Protein AF-A0A7S2B5G4-F1 (afdb_monomer)

Sequence (123 aa):
FPFISLLTSHFSPSFDMGNLLARLARRRNHRTISRSAYARIGLLGNPSDGYNGKTLSILIKNYHATVTLKPLRSPTITFHPHVSHDRLQYDSLADAATKCDAEGYYGGVRLLKAATHAFFDFW

Secondary structure (DSSP, 8-state):
------------S---HHHHHHHHHHT-----EEEEEEEEEEEE-TTGGGGT---EEEEEEEEEEEEEE---SSS-------TTTS----SSHHHHHHHHHHH-S--THHHHHHHHHHHHHT-

InterPro domains:
  IPR020568 Ribosomal protein uS5 domain 2-type superfamily [SSF54211] (32-99)
  IPR053034 Glucuronokinase-like [PTHR38710] (27-122)

Foldseek 3Di:
DDDDDDDDDDDDPDPPVVVVVVVVVVVPPQDKDKDKDFDKDWPDCPPVVVVVTDTDIDGDPVHIDMDIDGDDPDPDDDDDFDVLFRPPDAPDPVRVVVNCVVRNPDGCVVVVVVVVVVVVVVD

Radius of gyration: 23.76 Å; Cα contacts (8 Å, |Δi|>4): 89; chains: 1; bounding box: 47×43×67 Å

Mean predicted aligned error: 12.36 Å

Structure (mmCIF, N/CA/C/O backbone):
data_AF-A0A7S2B5G4-F1
#
_entry.id   AF-A0A7S2B5G4-F1
#
loop_
_atom_site.group_PDB
_atom_site.id
_atom_site.type_symbol
_atom_site.label_atom_id
_atom_site.label_alt_id
_atom_site.label_comp_id
_atom_site.label_asym_id
_atom_site.label_entity_id
_atom_site.label_seq_id
_atom_site.pdbx_PDB_ins_code
_atom_site.Cartn_x
_atom_site.Cartn_y
_atom_site.Cartn_z
_atom_site.occupancy
_atom_site.B_iso_or_equiv
_atom_site.auth_seq_id
_atom_site.auth_comp_id
_atom_site.auth_asym_id
_atom_site.auth_atom_id
_atom_site.pdbx_PDB_model_num
ATOM 1 N N . PHE A 1 1 ? -22.061 22.249 27.973 1.00 32.16 1 PHE A N 1
ATOM 2 C CA . PHE A 1 1 ? -23.440 22.488 28.444 1.00 32.16 1 PHE A CA 1
ATOM 3 C C . PHE A 1 1 ? -24.392 22.208 27.293 1.00 32.16 1 PHE A C 1
ATOM 5 O O . PHE A 1 1 ? -24.056 22.624 26.193 1.00 32.16 1 PHE A O 1
ATOM 12 N N . PRO A 1 2 ? -25.563 21.603 27.533 1.00 60.50 2 PRO A N 1
ATOM 13 C CA . PRO A 1 2 ? -25.793 20.253 28.075 1.00 60.50 2 PRO A CA 1
ATOM 14 C C . PRO A 1 2 ? -26.501 19.377 26.989 1.00 60.50 2 PRO A C 1
ATOM 16 O O . PRO A 1 2 ? -26.628 19.837 25.865 1.00 60.50 2 PRO A O 1
ATOM 19 N N . PHE A 1 3 ? -26.946 18.124 27.147 1.00 32.41 3 PHE A N 1
ATOM 20 C CA . PHE A 1 3 ? -27.359 17.299 28.295 1.00 32.41 3 PHE A CA 1
ATOM 21 C C . PHE A 1 3 ? -27.296 15.805 27.878 1.00 32.41 3 PHE A C 1
ATOM 23 O O . PHE A 1 3 ? -27.528 15.515 26.711 1.00 32.41 3 PHE A O 1
ATOM 30 N N . ILE A 1 4 ? -27.063 14.870 28.810 1.00 31.50 4 ILE A N 1
ATOM 31 C CA . ILE A 1 4 ? -27.766 13.566 28.929 1.00 31.50 4 ILE A CA 1
ATOM 32 C C . ILE A 1 4 ? -27.411 12.946 30.293 1.00 31.50 4 ILE A C 1
ATOM 34 O O . ILE A 1 4 ? -26.302 13.115 30.798 1.00 31.50 4 ILE A O 1
ATOM 38 N N . SER A 1 5 ? -28.405 12.305 30.909 1.00 27.45 5 SER A N 1
ATOM 39 C CA . SER A 1 5 ? -28.458 11.844 32.305 1.00 27.45 5 SER A CA 1
ATOM 40 C C . SER A 1 5 ? -29.569 10.777 32.391 1.00 27.45 5 SER A C 1
ATOM 42 O O . SER A 1 5 ? -30.500 10.855 31.593 1.00 27.45 5 SER A O 1
ATOM 44 N N . LEU A 1 6 ? -29.592 9.774 33.273 1.00 30.80 6 LEU A N 1
ATOM 45 C CA . LEU A 1 6 ? -28.729 9.366 34.398 1.00 30.80 6 LEU A CA 1
ATOM 46 C C . LEU A 1 6 ? -28.965 7.849 34.619 1.00 30.80 6 LEU A C 1
ATOM 48 O O . LEU A 1 6 ? -30.029 7.374 34.233 1.00 30.80 6 LEU A O 1
ATOM 52 N N . LEU A 1 7 ? -28.078 7.113 35.310 1.00 27.45 7 LEU A N 1
ATOM 53 C CA . LEU A 1 7 ? -28.496 6.159 36.362 1.00 27.45 7 LEU A CA 1
ATOM 54 C C . LEU A 1 7 ? -27.324 5.702 37.253 1.00 27.45 7 LEU A C 1
ATOM 56 O O . LEU A 1 7 ? -26.172 5.656 36.827 1.00 27.45 7 LEU A O 1
ATOM 60 N N . THR A 1 8 ? -27.633 5.436 38.522 1.00 31.81 8 THR A N 1
ATOM 61 C CA . THR A 1 8 ? -26.681 5.205 39.623 1.00 31.81 8 THR A CA 1
ATOM 62 C C . THR A 1 8 ? -26.409 3.704 39.834 1.00 31.81 8 THR A C 1
ATOM 64 O O . THR A 1 8 ? -27.165 2.848 39.384 1.00 31.81 8 THR A O 1
ATOM 67 N N . SER A 1 9 ? -25.307 3.311 40.481 1.00 31.67 9 SER A N 1
ATOM 68 C CA . SER A 1 9 ? -25.321 3.016 41.926 1.00 31.67 9 SER A CA 1
ATOM 69 C C . SER A 1 9 ? -23.913 2.729 42.489 1.00 31.67 9 SER A C 1
ATOM 71 O O . SER A 1 9 ? -22.989 2.395 41.755 1.00 31.67 9 SER A O 1
ATOM 73 N N . HIS A 1 10 ? -23.789 2.850 43.818 1.00 32.12 10 HIS A N 1
ATOM 74 C CA . HIS A 1 10 ? -22.596 2.655 44.660 1.00 32.12 10 HIS A CA 1
ATOM 75 C C . HIS A 1 10 ? -21.402 3.611 44.471 1.00 32.12 10 HIS A C 1
ATOM 77 O O . HIS A 1 10 ? -20.476 3.400 43.692 1.00 32.12 10 HIS A O 1
ATOM 83 N N . PHE A 1 11 ? -21.388 4.630 45.333 1.00 35.19 11 PHE A N 1
ATOM 84 C CA . PHE A 1 11 ? -20.257 5.515 45.591 1.00 35.19 11 PHE A CA 1
ATOM 85 C C . PHE A 1 11 ? -19.373 4.916 46.701 1.00 35.19 11 PHE A C 1
ATOM 87 O O . PHE A 1 11 ? -19.870 4.632 47.790 1.00 35.19 11 PHE A O 1
ATOM 94 N N . SER A 1 12 ? -18.075 4.735 46.439 1.00 35.06 12 SER A N 1
ATOM 95 C CA . SER A 1 12 ? -17.066 4.381 47.451 1.00 35.06 12 SER A CA 1
ATOM 96 C C . SER A 1 12 ? -16.112 5.571 47.641 1.00 35.06 12 SER A C 1
ATOM 98 O O . SER A 1 12 ? -15.662 6.134 46.636 1.00 35.06 12 SER A O 1
ATOM 100 N N . PRO A 1 13 ? -15.819 6.012 48.880 1.00 39.28 13 PRO A N 1
ATOM 101 C CA . PRO A 1 13 ? -15.190 7.307 49.131 1.00 39.28 13 PRO A CA 1
ATOM 102 C C . PRO A 1 13 ? -13.664 7.266 48.960 1.00 39.28 13 PRO A C 1
ATOM 104 O O . PRO A 1 13 ? -12.909 7.196 49.924 1.00 39.28 13 P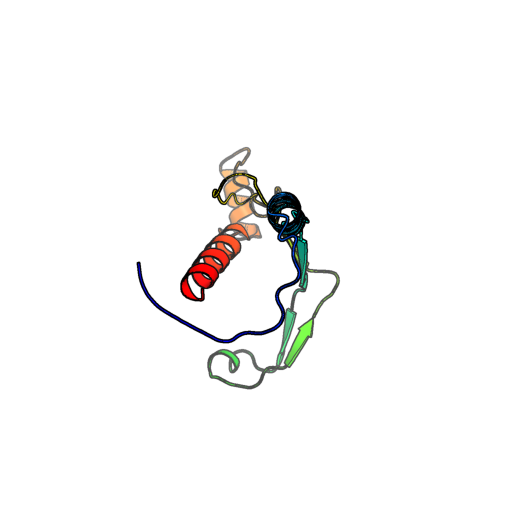RO A O 1
ATOM 107 N N . SER A 1 14 ? -13.201 7.314 47.712 1.00 47.69 14 SER A N 1
ATOM 108 C CA . SER A 1 14 ? -11.878 7.833 47.311 1.00 47.69 14 SER A CA 1
ATOM 109 C C . SER A 1 14 ? -11.749 7.765 45.788 1.00 47.69 14 SER A C 1
ATOM 111 O O . SER A 1 14 ? -11.078 6.901 45.224 1.00 47.69 14 SER A O 1
ATOM 113 N N . PHE A 1 15 ? -12.416 8.689 45.091 1.00 45.28 15 PHE A N 1
ATOM 114 C CA . PHE A 1 15 ? -12.254 8.830 43.645 1.00 45.28 15 PHE A CA 1
ATOM 115 C C . PHE A 1 15 ? -10.917 9.514 43.330 1.00 45.28 15 PHE A C 1
ATOM 117 O O . PHE A 1 15 ? -10.844 10.710 43.049 1.00 45.28 15 PHE A O 1
ATOM 124 N N . ASP A 1 16 ? -9.842 8.735 43.427 1.00 53.53 16 ASP A N 1
ATOM 125 C CA . ASP A 1 16 ? -8.487 9.144 43.081 1.00 53.53 16 ASP A CA 1
ATOM 126 C C . ASP A 1 16 ? -8.400 9.446 41.574 1.00 53.53 16 ASP A C 1
ATOM 128 O O . ASP A 1 16 ? -8.170 8.568 40.733 1.00 53.53 16 ASP A O 1
ATOM 132 N N . MET A 1 17 ? -8.583 10.724 41.232 1.00 48.91 17 MET A N 1
ATOM 133 C CA . MET A 1 17 ? -8.402 11.239 39.875 1.00 48.91 17 MET A CA 1
ATOM 134 C C . MET A 1 17 ? -6.974 11.041 39.354 1.00 48.91 17 MET A C 1
ATOM 136 O O . MET A 1 17 ? -6.794 10.919 38.142 1.00 48.91 17 MET A O 1
ATOM 140 N N . GLY A 1 18 ? -5.977 10.938 40.238 1.00 56.59 18 GLY A N 1
ATOM 141 C CA . GLY A 1 18 ? -4.616 10.545 39.890 1.00 56.59 18 GLY A CA 1
ATOM 142 C C . GLY A 1 18 ? -4.583 9.123 39.338 1.00 56.59 18 GLY A C 1
ATOM 143 O O . GLY A 1 18 ? -4.092 8.912 38.228 1.00 56.59 18 GLY A O 1
ATOM 144 N N . ASN A 1 19 ? -5.193 8.150 40.023 1.00 55.06 19 ASN A N 1
ATOM 145 C CA . ASN A 1 19 ? -5.344 6.798 39.478 1.00 55.06 19 ASN A CA 1
ATOM 146 C C . ASN A 1 19 ? -6.269 6.730 38.262 1.00 55.06 19 ASN A C 1
ATOM 148 O O . ASN A 1 19 ? -5.994 5.916 37.382 1.00 55.06 19 ASN A O 1
ATOM 152 N N . LEU A 1 20 ? -7.325 7.544 38.154 1.00 53.19 20 LEU A N 1
ATOM 153 C CA . LEU A 1 20 ? -8.172 7.539 36.956 1.00 53.19 20 LEU A CA 1
ATOM 154 C C . LEU A 1 20 ? -7.404 8.056 35.733 1.00 53.19 20 LEU A C 1
ATOM 156 O O . LEU A 1 20 ? -7.355 7.362 34.718 1.00 53.19 20 LEU A O 1
ATOM 160 N N . LEU A 1 21 ? -6.737 9.210 35.831 1.00 57.00 21 LEU A N 1
ATOM 161 C CA . LEU A 1 21 ? -5.895 9.740 34.754 1.00 57.00 21 LEU A CA 1
ATOM 162 C C . LEU A 1 21 ? -4.721 8.808 34.464 1.00 57.00 21 LEU A C 1
ATOM 164 O O . LEU A 1 21 ? -4.450 8.523 33.302 1.00 57.00 21 LEU A O 1
ATOM 168 N N . ALA A 1 22 ? -4.089 8.229 35.486 1.00 55.66 22 ALA A N 1
ATOM 169 C CA . ALA A 1 22 ? -3.047 7.231 35.290 1.00 55.66 22 ALA A CA 1
ATOM 170 C C . ALA A 1 22 ? -3.587 5.921 34.687 1.00 55.66 22 ALA A C 1
ATOM 172 O O . ALA A 1 22 ? -2.830 5.237 34.007 1.00 55.66 22 ALA A O 1
ATOM 173 N N . ARG A 1 23 ? -4.856 5.538 34.894 1.00 50.94 23 ARG A N 1
ATOM 174 C CA . ARG A 1 23 ? -5.506 4.374 34.250 1.00 50.94 23 ARG A CA 1
ATOM 175 C C . ARG A 1 23 ? -5.941 4.676 32.817 1.00 50.94 23 ARG A C 1
ATOM 177 O O . ARG A 1 23 ? -5.839 3.791 31.974 1.00 50.94 23 ARG A O 1
ATOM 184 N N . LEU A 1 24 ? -6.372 5.902 32.522 1.00 53.56 24 LEU A N 1
ATOM 185 C CA . LEU A 1 24 ? -6.682 6.369 31.167 1.00 53.56 24 LEU A CA 1
ATOM 186 C C . LEU A 1 24 ? -5.399 6.529 30.334 1.00 53.56 24 LEU A C 1
ATOM 188 O O . LEU A 1 24 ? -5.334 6.030 29.212 1.00 53.56 24 LEU A O 1
ATOM 192 N N . ALA A 1 25 ? -4.334 7.084 30.919 1.00 56.50 25 ALA A N 1
ATOM 193 C CA . ALA A 1 25 ? -2.996 7.113 30.332 1.00 56.50 25 ALA A CA 1
ATOM 194 C C . ALA A 1 25 ? -2.439 5.692 30.124 1.00 56.50 25 ALA A C 1
ATOM 196 O O . ALA A 1 25 ? -2.012 5.363 29.018 1.00 56.50 25 ALA A O 1
ATOM 197 N N . ARG A 1 26 ? -2.543 4.802 31.129 1.00 51.75 26 ARG A N 1
ATOM 198 C CA . ARG A 1 26 ? -2.178 3.373 31.001 1.00 51.75 26 ARG A CA 1
ATOM 199 C C . ARG A 1 26 ? -3.075 2.588 30.026 1.00 51.75 26 ARG A C 1
ATOM 201 O O . ARG A 1 26 ? -2.676 1.511 29.595 1.00 51.75 26 ARG A O 1
ATOM 208 N N . ARG A 1 27 ? -4.248 3.107 29.627 1.00 47.31 27 ARG A N 1
ATOM 209 C CA . ARG A 1 27 ? -5.104 2.513 28.578 1.00 47.31 27 ARG A CA 1
ATOM 210 C C . ARG A 1 27 ? -4.719 2.909 27.152 1.00 47.31 27 ARG A C 1
ATOM 212 O O . ARG A 1 27 ? -5.190 2.249 26.225 1.00 47.31 27 ARG A O 1
ATOM 219 N N . ARG A 1 28 ? -3.815 3.876 26.937 1.00 52.84 28 ARG A N 1
ATOM 220 C CA . ARG A 1 28 ? -3.152 4.038 25.631 1.00 52.84 28 ARG A CA 1
ATOM 221 C C . ARG A 1 28 ? -2.118 2.925 25.452 1.00 52.84 28 ARG A C 1
ATOM 223 O O . ARG A 1 28 ? -0.918 3.134 25.611 1.00 52.84 28 ARG A O 1
ATOM 230 N N . ASN A 1 29 ? -2.592 1.737 25.074 1.00 51.53 29 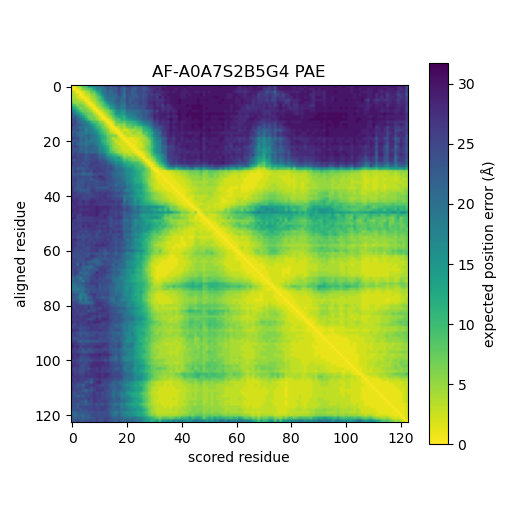ASN A N 1
ATOM 231 C CA . ASN A 1 29 ? -1.749 0.702 24.482 1.00 51.53 29 ASN A CA 1
ATOM 232 C C . ASN A 1 29 ? -1.181 1.246 23.159 1.00 51.53 29 ASN A C 1
ATOM 234 O O . ASN A 1 29 ? -1.728 0.994 22.090 1.00 51.53 29 ASN A O 1
ATOM 238 N N . HIS A 1 30 ? -0.062 1.973 23.235 1.00 60.19 30 HIS A N 1
ATOM 239 C CA . HIS A 1 30 ? 0.762 2.409 22.101 1.00 60.19 30 HIS A CA 1
ATOM 240 C C . HIS A 1 30 ? 1.487 1.213 21.448 1.00 60.19 30 HIS A C 1
ATOM 242 O O . HIS A 1 30 ? 2.679 1.255 21.154 1.00 60.19 30 HIS A O 1
ATOM 248 N N . ARG A 1 31 ? 0.775 0.100 21.260 1.00 80.19 31 ARG A N 1
ATOM 249 C CA . ARG A 1 31 ? 1.313 -1.109 20.654 1.00 80.19 31 ARG A CA 1
ATOM 250 C C . ARG A 1 31 ? 1.302 -0.930 19.148 1.00 80.19 31 ARG A C 1
ATOM 252 O O . ARG A 1 31 ? 0.260 -0.666 18.557 1.00 80.19 31 ARG A O 1
ATOM 259 N N . THR A 1 32 ? 2.467 -1.106 18.544 1.00 91.12 32 THR A N 1
ATOM 260 C CA . THR A 1 32 ? 2.588 -1.341 17.1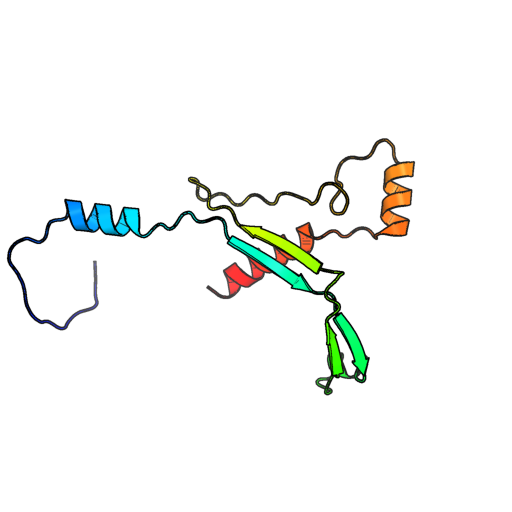09 1.00 91.12 32 THR A CA 1
ATOM 261 C C . THR A 1 32 ? 1.728 -2.547 16.731 1.00 91.12 32 THR A C 1
ATOM 263 O O . THR A 1 32 ? 1.889 -3.619 17.315 1.00 91.12 32 THR A O 1
ATOM 266 N N . ILE A 1 33 ? 0.820 -2.385 15.770 1.00 93.81 33 ILE A N 1
ATOM 267 C CA . ILE A 1 33 ? -0.026 -3.469 15.256 1.00 93.81 33 ILE A CA 1
ATOM 268 C C . ILE A 1 33 ? 0.462 -3.810 13.854 1.00 93.81 33 ILE A C 1
ATOM 270 O O . ILE A 1 33 ? 0.521 -2.933 12.998 1.00 93.81 33 ILE A O 1
ATOM 274 N N . SER A 1 34 ? 0.782 -5.079 13.611 1.00 95.38 34 SER A N 1
ATOM 275 C CA . SER A 1 34 ? 1.095 -5.587 12.274 1.00 95.38 34 SER A CA 1
ATOM 276 C C . SER A 1 34 ? 0.041 -6.601 11.838 1.00 95.38 34 SER A C 1
ATOM 278 O O . SER A 1 34 ? -0.391 -7.435 12.641 1.00 95.38 34 SER A O 1
ATOM 280 N N . ARG A 1 35 ? -0.410 -6.503 10.585 1.00 95.38 35 ARG A N 1
ATOM 281 C CA . ARG A 1 35 ? -1.380 -7.414 9.963 1.00 95.38 35 ARG A CA 1
ATOM 282 C C . ARG A 1 35 ? -1.000 -7.680 8.512 1.00 95.38 35 ARG A C 1
ATOM 284 O O . ARG A 1 35 ? -0.532 -6.782 7.816 1.00 95.38 35 ARG A O 1
ATOM 291 N N . SER A 1 36 ? -1.260 -8.905 8.068 1.00 94.75 36 SER A N 1
ATOM 292 C CA . SER A 1 36 ? -0.935 -9.381 6.723 1.00 94.75 36 SER A CA 1
ATOM 293 C C . SER A 1 36 ? -2.201 -9.771 5.966 1.00 94.75 36 SER A C 1
ATOM 295 O O . SER A 1 36 ? -3.080 -10.430 6.523 1.00 94.75 36 SER A O 1
ATOM 297 N N . ALA A 1 37 ? -2.277 -9.389 4.693 1.00 93.88 37 ALA A N 1
ATOM 298 C CA . ALA A 1 37 ? -3.310 -9.801 3.754 1.00 93.88 37 ALA A CA 1
ATOM 299 C C . ALA A 1 37 ? -2.681 -10.702 2.682 1.00 93.88 37 ALA A C 1
ATOM 301 O O . ALA A 1 37 ? -1.784 -10.277 1.954 1.00 93.88 37 ALA A O 1
ATOM 302 N N . TYR A 1 38 ? -3.135 -11.953 2.611 1.00 95.69 38 TYR A N 1
ATOM 303 C CA . TYR A 1 38 ? -2.636 -12.951 1.663 1.00 95.69 38 TYR A CA 1
ATOM 304 C C . TYR A 1 38 ? -3.217 -12.753 0.261 1.00 95.69 38 TYR A C 1
ATOM 306 O O . TYR A 1 38 ? -4.381 -12.366 0.112 1.00 95.69 38 TYR A O 1
ATOM 314 N N . ALA A 1 39 ? -2.413 -13.063 -0.755 1.00 94.31 39 ALA A N 1
ATOM 315 C CA . ALA A 1 39 ? -2.828 -13.068 -2.149 1.00 94.31 39 ALA A CA 1
ATOM 316 C C . ALA A 1 39 ? -3.952 -14.088 -2.389 1.00 94.31 39 ALA A C 1
ATOM 318 O O . ALA A 1 39 ? -4.079 -15.089 -1.677 1.00 94.31 39 ALA A O 1
ATOM 319 N N . ARG A 1 40 ? -4.769 -13.830 -3.412 1.00 92.06 40 ARG A N 1
ATOM 320 C CA 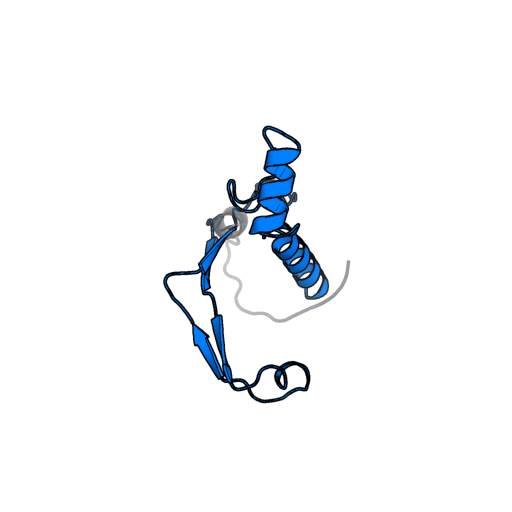. ARG A 1 40 ? -5.921 -14.654 -3.791 1.00 92.06 40 ARG A CA 1
ATOM 321 C C . ARG A 1 40 ? -5.822 -15.047 -5.256 1.00 92.06 40 ARG A C 1
ATOM 323 O O . ARG A 1 40 ? -5.512 -14.202 -6.088 1.00 92.06 40 ARG A O 1
ATOM 330 N N . ILE A 1 41 ? -6.157 -16.296 -5.555 1.00 91.88 41 ILE A N 1
ATOM 331 C CA . ILE A 1 41 ? -6.460 -16.764 -6.910 1.00 91.88 41 ILE A CA 1
ATOM 332 C C . ILE A 1 41 ? -7.974 -16.939 -6.990 1.00 91.88 41 ILE A C 1
ATOM 334 O O . ILE A 1 41 ? -8.546 -17.635 -6.148 1.00 91.88 41 ILE A O 1
ATOM 338 N N . GLY A 1 42 ? -8.616 -16.324 -7.983 1.00 91.12 42 GLY A N 1
ATOM 339 C CA . GLY A 1 42 ? -9.993 -16.657 -8.349 1.00 91.12 42 GLY A CA 1
ATOM 340 C C . GLY A 1 42 ? -9.999 -17.966 -9.131 1.00 91.12 42 GLY A C 1
ATOM 341 O O . GLY A 1 42 ? -9.412 -18.028 -10.205 1.00 91.12 42 GLY A O 1
ATOM 342 N N . LEU A 1 43 ? -10.619 -19.009 -8.579 1.00 91.62 43 LEU A N 1
ATOM 343 C CA . LEU A 1 43 ? -10.733 -20.317 -9.226 1.00 91.62 43 LEU A CA 1
ATOM 344 C C . LEU A 1 43 ? -11.949 -20.362 -10.159 1.00 91.62 43 LEU A C 1
ATOM 346 O O . LEU A 1 43 ? -11.843 -20.857 -11.274 1.00 91.62 43 LEU A O 1
ATOM 350 N N . LEU A 1 44 ? -13.092 -19.833 -9.707 1.00 92.38 44 LEU A N 1
ATOM 351 C CA . LEU A 1 44 ? -14.330 -19.715 -10.486 1.00 92.38 44 LEU A CA 1
ATOM 352 C C . LEU A 1 44 ? -15.110 -18.455 -10.082 1.00 92.38 44 LEU A C 1
ATOM 354 O O . LEU A 1 44 ? -15.036 -18.001 -8.938 1.00 92.38 44 LEU A O 1
ATOM 358 N N . GLY A 1 45 ? -15.909 -17.931 -11.015 1.00 87.94 45 GLY A N 1
ATOM 359 C CA . GLY A 1 45 ? -16.860 -16.839 -10.772 1.00 87.94 45 GLY A CA 1
ATOM 360 C C . GLY A 1 45 ? -16.430 -15.455 -11.268 1.00 87.94 45 GLY A C 1
ATOM 361 O O . GLY A 1 45 ? -17.249 -14.548 -11.232 1.00 87.94 45 GLY A O 1
ATOM 362 N N . ASN A 1 46 ? -15.217 -15.279 -11.791 1.00 87.38 46 ASN A N 1
ATOM 363 C CA . ASN A 1 46 ? -14.821 -14.071 -12.533 1.00 87.38 46 ASN A CA 1
ATOM 364 C C . ASN A 1 46 ? -15.259 -14.231 -14.010 1.00 87.38 46 ASN A C 1
ATOM 366 O O . ASN A 1 46 ? -14.991 -15.300 -14.565 1.00 87.38 46 ASN A O 1
ATOM 370 N N . PRO A 1 47 ? -15.962 -13.270 -14.655 1.00 87.69 47 PRO A N 1
ATOM 371 C CA . PRO A 1 47 ? -16.299 -11.909 -14.204 1.00 87.69 47 PRO A CA 1
ATOM 372 C C . PRO A 1 47 ? -17.679 -11.760 -13.541 1.00 87.69 47 PRO A C 1
ATOM 374 O O . PRO A 1 47 ? -18.132 -10.643 -13.302 1.00 87.69 47 PRO A O 1
ATOM 377 N N . SER A 1 48 ? -18.397 -12.859 -13.274 1.00 85.62 48 SER A N 1
ATOM 378 C CA . SER A 1 48 ? -19.738 -12.803 -12.664 1.00 85.62 48 SER A CA 1
ATOM 379 C C . SER A 1 48 ? -19.757 -12.166 -11.266 1.00 85.62 48 SER A C 1
ATOM 381 O O . SER A 1 48 ? -20.800 -11.703 -10.820 1.00 85.62 48 SER A O 1
ATOM 383 N N . ASP A 1 49 ? -18.611 -12.092 -10.594 1.00 85.69 49 ASP A N 1
ATOM 384 C CA . ASP A 1 49 ? -18.403 -11.432 -9.308 1.00 85.69 49 ASP A CA 1
ATOM 385 C C . ASP A 1 49 ? -18.650 -9.920 -9.354 1.00 85.69 49 ASP A C 1
ATOM 387 O O . ASP A 1 49 ? -19.202 -9.364 -8.405 1.00 85.69 49 ASP A O 1
ATOM 391 N N . GLY A 1 50 ? -18.364 -9.280 -10.493 1.00 86.06 50 GLY A N 1
ATOM 392 C CA . GLY A 1 50 ? -18.773 -7.902 -10.783 1.00 86.06 50 GLY A CA 1
ATOM 393 C C . GLY A 1 50 ? -20.288 -7.710 -10.963 1.00 86.06 50 GLY A C 1
ATOM 394 O O . GLY A 1 50 ? -20.754 -6.575 -11.001 1.00 86.06 50 GLY A O 1
ATOM 395 N N . TYR A 1 51 ? -21.057 -8.802 -11.043 1.00 92.25 51 TYR A N 1
ATOM 396 C CA . TYR A 1 51 ? -22.509 -8.832 -11.264 1.00 92.25 51 TYR A CA 1
ATOM 397 C C . TYR A 1 51 ? -23.248 -9.607 -10.155 1.00 92.25 51 TYR A C 1
ATOM 399 O O . TYR A 1 51 ? -24.240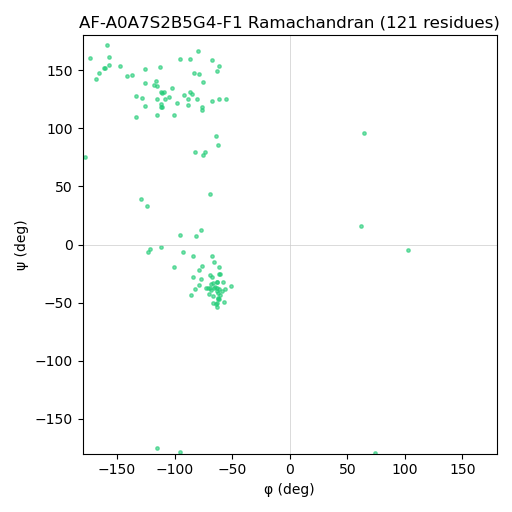 -10.289 -10.411 1.00 92.25 51 TYR A O 1
ATOM 407 N N . ASN A 1 52 ? -22.742 -9.542 -8.916 1.00 89.12 52 ASN A N 1
ATOM 408 C CA . ASN A 1 52 ? -23.294 -10.219 -7.730 1.00 89.12 52 ASN A CA 1
ATOM 409 C C . ASN A 1 52 ? -23.325 -11.765 -7.815 1.00 89.12 52 ASN A C 1
ATOM 411 O O . ASN A 1 52 ? -23.988 -12.426 -7.010 1.00 89.12 52 ASN A O 1
ATOM 415 N N . GLY A 1 53 ? -22.589 -12.359 -8.757 1.00 91.56 53 GLY A N 1
ATOM 416 C CA . GLY A 1 53 ? -22.385 -13.799 -8.870 1.00 91.56 53 GLY A CA 1
ATOM 417 C C . GLY A 1 53 ? -21.561 -14.380 -7.716 1.00 91.56 53 GLY A C 1
ATOM 418 O O . GLY A 1 53 ? -20.807 -13.688 -7.030 1.00 91.56 53 GLY A O 1
ATOM 419 N N . LYS A 1 54 ? -21.698 -15.691 -7.492 1.00 92.62 54 LYS A N 1
ATOM 420 C CA . LYS A 1 54 ? -20.909 -16.409 -6.480 1.00 92.62 54 LYS A CA 1
ATOM 421 C C . LYS A 1 54 ? -19.477 -16.624 -6.972 1.00 92.62 54 LYS A C 1
ATOM 423 O O . LYS A 1 54 ? -19.268 -17.015 -8.117 1.00 92.62 54 LYS A O 1
ATOM 428 N N . THR A 1 55 ? -18.506 -16.458 -6.077 1.00 92.12 55 THR A N 1
ATOM 429 C CA . THR A 1 55 ? -17.085 -16.723 -6.344 1.00 92.12 55 THR A CA 1
ATOM 430 C C . THR A 1 55 ? -16.555 -17.907 -5.557 1.00 92.12 55 THR A C 1
ATOM 432 O O . THR A 1 55 ? -17.013 -18.207 -4.454 1.00 92.12 55 THR A O 1
ATOM 435 N N . LEU A 1 56 ? -15.528 -18.544 -6.115 1.00 93.00 56 LEU A N 1
ATOM 436 C CA . LEU A 1 56 ? -14.669 -19.487 -5.419 1.00 93.00 56 LEU A CA 1
ATOM 437 C C . LEU A 1 56 ? -13.220 -19.030 -5.591 1.00 93.00 56 LEU A C 1
ATOM 439 O O . LEU A 1 56 ? -12.720 -18.964 -6.712 1.00 93.00 56 LEU A O 1
ATOM 443 N N . SER A 1 57 ? -12.553 -18.728 -4.478 1.00 92.94 57 SER A N 1
ATOM 444 C CA . SER A 1 57 ? -11.189 -18.189 -4.459 1.00 92.94 57 SER A CA 1
ATOM 445 C C . SER A 1 57 ? -10.346 -18.862 -3.380 1.00 92.94 57 SER A C 1
ATOM 447 O O . SER A 1 57 ? -10.848 -19.182 -2.303 1.00 92.94 57 SER A O 1
ATOM 449 N N . ILE A 1 58 ? -9.052 -19.040 -3.649 1.00 93.56 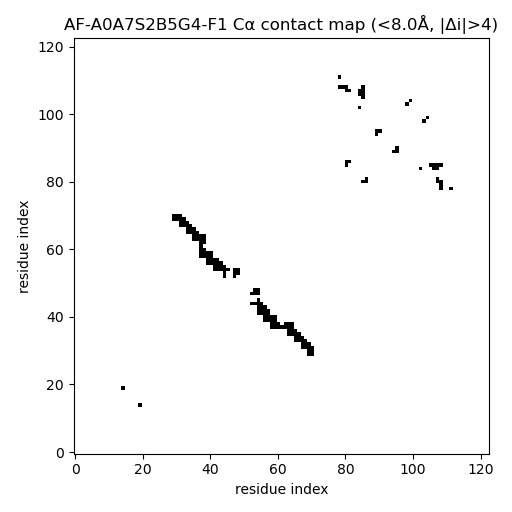58 ILE A N 1
ATOM 450 C CA . ILE A 1 58 ? -8.089 -19.697 -2.752 1.00 93.56 58 ILE A CA 1
ATOM 451 C C . ILE A 1 58 ? -7.019 -18.685 -2.321 1.00 93.56 58 ILE A C 1
ATOM 453 O O . ILE A 1 58 ? -6.582 -17.857 -3.119 1.00 93.56 58 ILE A O 1
ATOM 457 N N . LEU A 1 59 ? -6.596 -18.742 -1.053 1.00 95.06 59 LEU A N 1
ATOM 458 C CA . LEU A 1 59 ? -5.509 -17.918 -0.510 1.00 95.06 59 LEU A CA 1
ATOM 459 C C . LEU A 1 59 ? -4.149 -18.590 -0.740 1.00 95.06 59 LEU A C 1
ATOM 461 O O . LEU A 1 59 ? -3.971 -19.746 -0.355 1.00 95.06 59 LEU A O 1
ATOM 465 N N . ILE A 1 60 ? -3.169 -17.850 -1.265 1.00 95.06 60 ILE A N 1
ATOM 466 C CA . ILE A 1 60 ? -1.772 -18.305 -1.342 1.00 95.06 60 ILE A CA 1
ATOM 467 C C . ILE A 1 60 ? -0.981 -17.717 -0.169 1.00 95.06 60 ILE A C 1
ATOM 469 O O . ILE A 1 60 ? -0.923 -16.502 -0.001 1.00 95.06 60 ILE A O 1
ATOM 473 N N . LYS A 1 61 ? -0.371 -18.566 0.668 1.00 91.19 61 LYS A N 1
ATOM 474 C CA . LYS A 1 61 ? 0.280 -18.120 1.918 1.00 91.19 61 LYS A CA 1
ATOM 475 C C . LYS A 1 61 ? 1.653 -17.466 1.719 1.00 91.19 61 LYS A C 1
ATOM 477 O O . LYS A 1 61 ? 2.045 -16.623 2.520 1.00 91.19 61 LYS A O 1
ATOM 482 N N . ASN A 1 62 ? 2.385 -17.855 0.677 1.00 92.50 62 ASN A N 1
ATOM 483 C CA . ASN A 1 62 ? 3.729 -17.349 0.376 1.00 92.50 62 ASN A CA 1
ATOM 484 C C . ASN A 1 62 ? 3.731 -15.940 -0.245 1.00 92.50 62 ASN A C 1
ATOM 486 O O . ASN A 1 62 ? 4.746 -15.259 -0.160 1.00 92.50 62 ASN A O 1
ATOM 490 N N . TYR A 1 63 ? 2.604 -15.476 -0.792 1.00 92.50 63 TYR A N 1
ATOM 491 C CA . TYR A 1 63 ? 2.444 -14.115 -1.307 1.00 92.50 63 TYR A CA 1
ATOM 492 C C . TYR A 1 63 ? 1.479 -13.331 -0.418 1.00 92.50 63 TYR A C 1
ATOM 494 O O . TYR A 1 63 ? 0.315 -13.701 -0.273 1.00 92.50 63 TYR A O 1
ATOM 502 N N . HIS A 1 64 ? 1.949 -12.250 0.201 1.00 93.75 64 HIS A N 1
ATOM 503 C CA . HIS A 1 64 ? 1.128 -11.415 1.074 1.00 93.75 64 HIS A CA 1
ATOM 504 C C . HIS A 1 64 ? 1.688 -9.993 1.190 1.00 93.75 64 HIS A C 1
ATOM 506 O O . HIS A 1 64 ? 2.891 -9.780 1.068 1.00 93.75 64 HIS A O 1
ATOM 512 N N . ALA A 1 65 ? 0.817 -9.031 1.489 1.00 92.88 65 ALA A N 1
ATOM 513 C CA . ALA A 1 65 ? 1.205 -7.681 1.888 1.00 92.88 65 ALA A CA 1
ATOM 514 C C . ALA A 1 65 ? 1.066 -7.539 3.410 1.00 92.88 65 ALA A C 1
ATOM 516 O O . ALA A 1 65 ? 0.044 -7.939 3.969 1.00 92.88 65 ALA A O 1
ATOM 517 N N . THR A 1 66 ? 2.061 -6.958 4.083 1.00 94.00 66 THR A N 1
ATOM 518 C CA . THR A 1 66 ? 2.033 -6.710 5.535 1.00 94.00 66 THR A CA 1
ATOM 519 C C . THR A 1 66 ? 2.052 -5.212 5.819 1.00 94.00 66 THR A C 1
ATOM 521 O O . THR A 1 66 ? 2.960 -4.508 5.387 1.00 94.00 66 THR A O 1
ATOM 524 N N . VAL A 1 67 ? 1.074 -4.728 6.587 1.00 94.12 67 VAL A N 1
ATOM 525 C CA . VAL A 1 67 ? 0.977 -3.329 7.027 1.00 94.12 67 VAL A CA 1
ATOM 526 C C . VAL A 1 67 ? 1.230 -3.258 8.527 1.00 94.12 67 VAL A C 1
ATOM 528 O O . VAL A 1 67 ? 0.627 -3.996 9.306 1.00 94.12 67 VAL A O 1
ATOM 531 N N . THR A 1 68 ? 2.118 -2.350 8.933 1.00 94.75 68 THR A N 1
ATOM 532 C CA . THR A 1 68 ? 2.454 -2.098 10.339 1.00 94.75 68 THR A CA 1
ATOM 533 C C . THR A 1 68 ? 2.044 -0.684 10.739 1.00 94.75 68 THR A C 1
ATOM 535 O O . THR A 1 68 ? 2.654 0.293 10.311 1.00 94.75 68 THR A O 1
ATOM 538 N N . LEU A 1 69 ? 1.034 -0.575 11.600 1.00 93.31 69 LEU A N 1
ATOM 539 C CA . LEU A 1 69 ? 0.571 0.678 12.188 1.00 93.31 69 LEU A CA 1
ATOM 540 C C . LEU A 1 69 ? 1.360 0.971 13.469 1.00 93.31 69 LEU A C 1
ATOM 542 O O . LEU A 1 69 ? 1.331 0.186 14.420 1.00 93.31 69 LEU A O 1
ATOM 546 N N . LYS A 1 70 ? 2.055 2.112 13.500 1.00 93.06 70 LYS A N 1
ATOM 547 C CA . LYS A 1 70 ? 2.796 2.616 14.666 1.00 93.06 70 LYS A CA 1
ATOM 548 C C . LYS A 1 70 ? 2.099 3.874 15.201 1.00 93.06 70 LYS A C 1
ATOM 550 O O . LYS A 1 70 ? 1.974 4.838 14.449 1.00 93.06 70 LYS A O 1
ATOM 555 N N . PRO A 1 71 ? 1.644 3.901 16.465 1.00 90.50 71 PRO A N 1
ATOM 556 C CA . PRO A 1 71 ? 0.937 5.057 17.005 1.00 90.50 71 PRO A CA 1
ATOM 557 C C . PRO A 1 71 ? 1.912 6.196 17.328 1.00 90.50 71 PRO A C 1
ATOM 559 O O . PRO A 1 71 ? 2.787 6.050 18.185 1.00 90.50 71 PRO A O 1
ATOM 562 N N . LEU A 1 72 ? 1.735 7.341 16.668 1.00 86.25 72 LEU A N 1
ATOM 563 C CA . LEU A 1 72 ? 2.534 8.547 16.889 1.00 86.25 72 LEU A CA 1
ATOM 564 C C . LEU A 1 72 ? 2.074 9.324 18.140 1.00 86.25 72 LEU A C 1
ATOM 566 O O . LEU A 1 72 ? 1.023 9.052 18.729 1.00 86.25 72 LEU A O 1
ATOM 570 N N . ARG A 1 73 ? 2.903 10.281 18.582 1.00 84.38 73 ARG A N 1
ATOM 571 C CA . ARG A 1 73 ? 2.556 11.226 19.663 1.00 84.38 73 ARG A CA 1
ATOM 572 C C . ARG A 1 73 ? 1.758 12.433 19.151 1.00 84.38 73 ARG A C 1
ATOM 574 O O . ARG A 1 73 ? 0.977 12.996 19.909 1.00 84.38 73 ARG A O 1
ATOM 581 N N . SER A 1 74 ? 1.954 12.806 17.889 1.00 85.81 74 SER A N 1
ATOM 582 C CA . SER A 1 74 ? 1.225 13.849 17.162 1.00 85.81 74 SER A CA 1
ATOM 583 C C . SER A 1 74 ? -0.061 13.302 16.513 1.00 85.81 74 SER A C 1
ATOM 585 O O . SER A 1 74 ? -0.147 12.099 16.265 1.00 85.81 74 SER A O 1
ATOM 587 N N . PRO A 1 75 ? -1.039 14.165 16.168 1.00 86.19 75 PRO A N 1
ATOM 588 C CA . PRO A 1 75 ? -2.242 13.788 15.411 1.00 86.19 75 PRO A CA 1
ATOM 589 C C . PRO A 1 75 ? -1.991 13.610 13.896 1.00 86.19 75 PRO A C 1
ATOM 591 O O . PRO A 1 75 ? -2.929 13.565 13.108 1.00 86.19 75 PRO A O 1
ATOM 594 N N . THR A 1 76 ? -0.730 13.557 13.464 1.00 89.75 76 THR A N 1
ATOM 595 C CA . THR A 1 76 ? -0.333 13.459 12.052 1.00 89.75 76 THR A CA 1
ATOM 596 C C . THR A 1 76 ? -0.366 12.015 11.557 1.00 89.75 76 THR A C 1
ATOM 598 O O .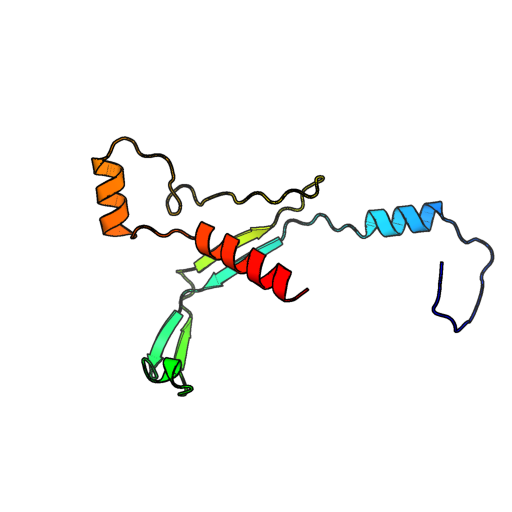 THR A 1 76 ? -0.001 11.104 12.300 1.00 89.75 76 THR A O 1
ATOM 601 N N . ILE A 1 77 ? -0.689 11.808 10.279 1.00 92.25 77 ILE A N 1
ATOM 602 C CA . ILE A 1 77 ? -0.585 10.507 9.603 1.00 92.25 77 ILE A CA 1
ATOM 603 C C . ILE A 1 77 ? 0.570 10.565 8.599 1.00 92.25 77 ILE A C 1
ATOM 605 O O . ILE A 1 77 ? 0.642 11.491 7.794 1.00 92.25 77 ILE A O 1
ATOM 609 N N . THR A 1 78 ? 1.444 9.557 8.623 1.00 94.31 78 THR A N 1
ATOM 610 C CA . THR A 1 78 ? 2.558 9.410 7.674 1.00 94.31 78 THR A CA 1
ATOM 611 C C . THR A 1 78 ? 2.518 8.016 7.064 1.00 94.31 78 THR A C 1
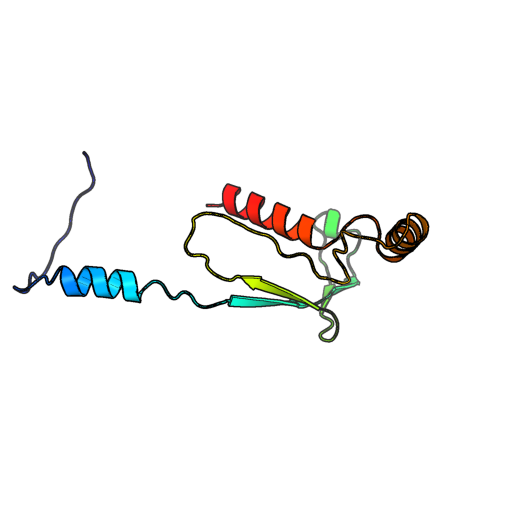ATOM 613 O O . THR A 1 78 ? 2.525 7.020 7.788 1.00 94.31 78 THR A O 1
ATOM 616 N N . PHE A 1 79 ? 2.507 7.932 5.733 1.00 94.25 79 PHE A N 1
ATOM 617 C CA . PHE A 1 79 ? 2.675 6.667 5.019 1.00 94.25 79 PHE A CA 1
ATOM 618 C C . PHE A 1 79 ? 4.151 6.448 4.696 1.00 94.25 79 PHE A C 1
ATOM 620 O O . PHE A 1 79 ? 4.799 7.319 4.118 1.00 94.25 79 PHE A O 1
ATOM 627 N N . HIS A 1 80 ? 4.669 5.274 5.049 1.00 92.75 80 HIS A N 1
ATOM 628 C CA . HIS A 1 80 ? 6.014 4.850 4.679 1.00 92.75 80 HIS A CA 1
ATOM 629 C C . HIS A 1 80 ? 5.908 3.891 3.480 1.00 92.75 80 HIS A C 1
ATOM 631 O O . HIS A 1 80 ? 5.355 2.803 3.657 1.00 92.75 80 HIS A O 1
ATOM 637 N N . PRO A 1 81 ? 6.367 4.283 2.275 1.00 90.88 81 PRO A N 1
ATOM 638 C CA . PRO A 1 81 ? 6.337 3.420 1.092 1.00 90.88 81 PRO A CA 1
ATOM 639 C C . PRO A 1 81 ? 7.205 2.168 1.279 1.00 90.88 81 PRO A C 1
ATOM 641 O O . PRO A 1 81 ? 8.233 2.217 1.961 1.00 90.88 81 PRO A O 1
ATOM 644 N N . HIS A 1 82 ? 6.835 1.052 0.644 1.00 90.06 82 HIS A N 1
ATOM 645 C CA . HIS A 1 82 ? 7.733 -0.093 0.536 1.00 90.06 82 HIS A CA 1
ATOM 646 C C . HIS A 1 82 ? 8.936 0.244 -0.357 1.00 90.06 82 HIS A C 1
ATOM 648 O O . HIS A 1 82 ? 8.762 0.566 -1.531 1.00 90.06 82 HIS A O 1
ATOM 654 N N . VAL A 1 83 ? 10.158 0.102 0.164 1.00 87.50 83 VAL A N 1
ATOM 655 C CA . VAL A 1 83 ? 11.401 0.527 -0.516 1.00 87.50 83 VAL A CA 1
ATOM 656 C C . VAL A 1 83 ? 11.545 0.001 -1.952 1.00 87.50 83 VAL A C 1
ATOM 658 O O . VAL A 1 83 ? 12.013 0.733 -2.819 1.00 87.50 83 VAL A O 1
ATOM 661 N N . SER A 1 84 ? 11.084 -1.227 -2.219 1.00 86.38 84 SER A N 1
ATOM 662 C CA . SER A 1 84 ? 11.196 -1.870 -3.538 1.00 86.38 84 SER A CA 1
ATOM 663 C C . SER A 1 84 ? 9.922 -1.838 -4.390 1.00 86.38 84 SER A C 1
ATOM 665 O O . SER A 1 84 ? 10.028 -2.042 -5.593 1.00 86.38 84 SER A O 1
ATOM 667 N N . HIS A 1 85 ? 8.736 -1.625 -3.801 1.00 86.50 85 HIS A N 1
ATOM 668 C CA . HIS A 1 85 ? 7.422 -1.791 -4.478 1.00 86.50 85 HIS A CA 1
ATOM 669 C C . HIS A 1 85 ? 6.554 -0.517 -4.457 1.00 86.50 85 HIS A C 1
ATOM 671 O O . HIS A 1 85 ? 5.502 -0.451 -5.081 1.00 86.50 85 HIS A O 1
ATOM 677 N N . ASP A 1 86 ? 7.007 0.514 -3.748 1.00 89.62 86 ASP A N 1
ATOM 678 C CA . ASP A 1 86 ? 6.503 1.885 -3.784 1.00 89.62 86 ASP A CA 1
ATOM 679 C C . ASP A 1 86 ? 7.701 2.839 -3.988 1.00 89.62 86 ASP A C 1
ATOM 681 O O . ASP A 1 86 ? 7.807 3.878 -3.333 1.00 89.62 86 ASP A O 1
ATOM 685 N N . ARG A 1 87 ? 8.672 2.460 -4.835 1.00 88.69 87 ARG A N 1
ATOM 686 C CA . ARG A 1 87 ? 9.885 3.260 -5.079 1.00 88.69 87 ARG A CA 1
ATOM 687 C C . ARG A 1 87 ? 9.484 4.626 -5.663 1.00 88.69 87 ARG A C 1
ATOM 689 O O . ARG A 1 87 ? 8.784 4.695 -6.669 1.00 88.69 87 ARG A O 1
ATOM 696 N N . LEU A 1 88 ? 9.920 5.714 -5.023 1.00 87.44 88 LEU A N 1
ATOM 697 C CA . LEU A 1 88 ? 9.624 7.100 -5.440 1.00 87.44 88 LEU A CA 1
ATOM 698 C C . LEU A 1 88 ? 10.857 7.862 -5.959 1.00 87.44 88 LEU A C 1
ATOM 700 O O . LEU A 1 88 ? 10.744 9.021 -6.347 1.00 87.44 88 LEU A O 1
ATOM 704 N N . GLN A 1 89 ? 12.034 7.237 -5.932 1.00 90.88 89 GLN A N 1
ATOM 705 C CA . GLN A 1 89 ? 13.311 7.813 -6.354 1.00 90.88 89 GLN A CA 1
ATOM 706 C C . GLN A 1 89 ? 14.025 6.797 -7.236 1.00 90.88 89 GLN A C 1
ATOM 708 O O . GLN A 1 89 ? 14.170 5.650 -6.819 1.00 90.88 89 GLN A O 1
ATOM 713 N N . TYR A 1 90 ? 14.454 7.217 -8.420 1.00 93.94 90 TYR A N 1
ATOM 714 C CA . TYR A 1 90 ? 15.005 6.366 -9.475 1.00 93.94 90 TYR A CA 1
ATOM 715 C C . TYR A 1 90 ? 16.374 6.878 -9.903 1.00 93.94 90 TYR A C 1
ATOM 717 O O . TYR A 1 90 ? 16.625 8.081 -9.833 1.00 93.94 90 TYR A O 1
ATOM 725 N N . ASP A 1 91 ? 17.234 5.979 -10.371 1.00 95.88 91 ASP A N 1
ATOM 726 C CA . ASP A 1 91 ? 18.611 6.329 -10.740 1.00 95.88 91 ASP A CA 1
ATOM 727 C C . ASP A 1 91 ? 18.671 7.003 -12.123 1.00 95.88 91 ASP A C 1
ATOM 729 O O . ASP A 1 91 ? 19.601 7.742 -12.439 1.00 95.88 91 ASP A O 1
ATOM 733 N N . SER A 1 92 ? 17.649 6.774 -12.955 1.00 97.81 92 SER A N 1
ATOM 734 C CA . SER A 1 92 ? 17.442 7.447 -14.240 1.00 97.81 92 SER A CA 1
ATOM 735 C C . SER A 1 92 ? 15.978 7.363 -14.692 1.00 97.81 92 SER A C 1
ATOM 737 O O . SER A 1 92 ? 15.178 6.606 -14.138 1.00 97.81 92 SER A O 1
ATOM 739 N N . LEU A 1 93 ? 15.627 8.090 -15.759 1.00 97.50 93 LEU A N 1
ATOM 740 C CA . LEU A 1 93 ? 14.320 7.953 -16.413 1.00 97.50 93 LEU A CA 1
ATOM 741 C C . LEU A 1 93 ? 14.105 6.548 -17.009 1.00 97.50 93 LEU A C 1
ATOM 743 O O . LEU A 1 93 ? 12.981 6.057 -17.007 1.00 97.50 93 LEU A O 1
ATOM 747 N N . ALA A 1 94 ? 15.166 5.884 -17.479 1.00 98.19 94 ALA A N 1
ATOM 748 C CA . ALA A 1 94 ? 15.082 4.529 -18.028 1.00 98.19 94 ALA A CA 1
ATOM 749 C C . ALA A 1 94 ? 14.813 3.473 -16.937 1.00 98.19 94 ALA A C 1
ATOM 751 O O . ALA A 1 94 ? 14.032 2.550 -17.157 1.00 98.19 94 ALA A O 1
ATOM 752 N N . ASP A 1 95 ? 15.398 3.643 -15.746 1.00 96.25 95 ASP A N 1
ATOM 753 C CA . ASP A 1 95 ? 15.099 2.839 -14.548 1.00 96.25 95 ASP A CA 1
ATOM 754 C C . ASP A 1 95 ? 13.631 3.023 -14.120 1.00 96.25 95 ASP A C 1
ATOM 756 O O . ASP A 1 95 ? 12.898 2.048 -13.946 1.00 96.25 95 ASP A O 1
ATOM 760 N N . ALA A 1 96 ? 13.152 4.273 -14.078 1.00 94.62 96 ALA A N 1
ATOM 761 C CA . ALA A 1 96 ? 11.748 4.577 -13.801 1.00 94.62 96 ALA A CA 1
ATOM 762 C C . ALA A 1 96 ? 10.785 3.961 -14.834 1.00 94.62 96 ALA A C 1
ATOM 764 O O . ALA A 1 96 ? 9.771 3.385 -14.443 1.00 94.62 96 ALA A O 1
ATOM 765 N N . ALA A 1 97 ? 11.101 4.036 -16.132 1.00 96.69 97 ALA A N 1
ATOM 766 C CA . ALA A 1 97 ? 10.289 3.438 -17.194 1.00 96.69 97 ALA A CA 1
ATOM 767 C C . ALA A 1 97 ? 10.244 1.905 -17.075 1.00 96.69 97 ALA A C 1
ATOM 769 O O . ALA A 1 97 ? 9.163 1.336 -16.963 1.00 96.69 97 ALA A O 1
ATOM 770 N N . THR A 1 98 ? 11.408 1.256 -16.956 1.00 96.19 98 THR A N 1
ATOM 771 C CA . THR A 1 98 ? 11.520 -0.205 -16.781 1.00 96.19 98 THR A CA 1
ATOM 772 C C . THR A 1 98 ? 10.738 -0.693 -15.556 1.00 96.19 98 THR A C 1
ATOM 774 O O . THR A 1 98 ? 10.093 -1.742 -15.597 1.00 96.19 98 THR A O 1
ATOM 777 N N . LYS A 1 99 ? 10.746 0.076 -14.457 1.00 92.81 99 LYS A N 1
ATOM 778 C CA . LYS A 1 99 ? 9.938 -0.232 -13.271 1.00 92.81 99 LYS A CA 1
ATOM 779 C C . LYS A 1 99 ? 8.436 -0.118 -13.542 1.00 92.81 99 LYS A C 1
ATOM 781 O O . LYS A 1 99 ? 7.688 -1.000 -13.121 1.00 92.81 99 LYS A O 1
ATOM 786 N N . CYS A 1 100 ? 8.005 0.936 -14.237 1.00 93.81 100 CYS A N 1
ATOM 787 C CA . CYS A 1 100 ? 6.605 1.123 -14.623 1.00 93.81 100 CYS A CA 1
ATOM 788 C C . CYS A 1 100 ? 6.111 0.013 -15.564 1.00 93.81 100 CYS A C 1
ATOM 790 O O . CYS A 1 100 ? 4.980 -0.433 -15.409 1.00 93.81 100 CYS A O 1
ATOM 792 N N . ASP A 1 101 ? 6.945 -0.471 -16.484 1.00 95.69 101 ASP A N 1
ATOM 793 C CA . ASP A 1 101 ? 6.581 -1.570 -17.388 1.00 95.69 101 ASP A CA 1
ATOM 794 C C . ASP A 1 101 ? 6.420 -2.905 -16.636 1.00 95.69 101 ASP A C 1
ATOM 796 O O . ASP A 1 101 ? 5.558 -3.716 -16.975 1.00 95.69 101 ASP A O 1
ATOM 800 N N . ALA A 1 102 ? 7.217 -3.129 -15.583 1.00 92.50 102 ALA A N 1
ATOM 801 C CA . ALA A 1 102 ? 7.193 -4.360 -14.792 1.00 92.50 102 ALA A CA 1
ATOM 802 C C . ALA A 1 102 ? 6.095 -4.404 -13.708 1.00 92.50 102 ALA A C 1
ATOM 804 O O . ALA A 1 102 ? 5.527 -5.467 -13.456 1.00 92.50 102 ALA A O 1
ATOM 805 N N . GLU A 1 103 ? 5.813 -3.284 -13.032 1.00 90.62 103 GLU A N 1
ATOM 806 C CA . GLU A 1 103 ? 4.898 -3.227 -11.871 1.00 90.62 103 GLU A CA 1
ATOM 807 C C . GLU A 1 103 ? 3.701 -2.274 -12.061 1.00 90.62 103 GLU A C 1
ATOM 809 O O . GLU A 1 103 ? 2.804 -2.213 -11.215 1.00 90.62 103 GLU A O 1
ATOM 814 N N . GLY A 1 104 ? 3.645 -1.547 -13.178 1.00 91.75 104 GLY A N 1
ATOM 815 C CA . GLY A 1 104 ? 2.686 -0.471 -13.409 1.00 91.75 104 GLY A CA 1
ATOM 816 C C . GLY A 1 104 ? 3.012 0.806 -12.625 1.00 91.75 104 GLY A C 1
ATOM 817 O O . GLY A 1 104 ? 3.968 0.898 -11.859 1.00 91.75 104 GLY A O 1
ATOM 818 N N . TYR A 1 105 ? 2.160 1.819 -12.782 1.00 90.56 105 TYR A N 1
ATOM 819 C CA . TYR A 1 105 ? 2.321 3.139 -12.152 1.00 90.56 105 TYR A CA 1
ATOM 820 C C . TYR A 1 105 ? 1.849 3.210 -10.684 1.00 90.56 105 TYR A C 1
ATOM 822 O O . TYR A 1 105 ? 1.729 4.296 -10.114 1.00 90.56 105 TYR A O 1
ATOM 830 N N . TYR A 1 106 ? 1.486 2.077 -10.073 1.00 86.56 106 TYR A N 1
ATOM 831 C CA . TYR A 1 106 ? 0.646 2.042 -8.876 1.00 86.56 106 TYR A CA 1
ATOM 832 C C . TYR A 1 106 ? 1.176 1.107 -7.781 1.00 86.56 106 TYR A C 1
ATOM 834 O O . TYR A 1 106 ? 1.028 -0.107 -7.872 1.00 86.56 106 TYR A O 1
ATOM 842 N N . GLY A 1 107 ? 1.660 1.688 -6.682 1.00 86.44 107 GLY A N 1
ATOM 843 C CA . GLY A 1 107 ? 2.066 0.956 -5.477 1.00 86.44 107 GLY A CA 1
ATOM 844 C C . GLY A 1 107 ? 0.994 0.867 -4.374 1.00 86.44 107 GLY A C 1
ATOM 845 O O . GLY A 1 107 ? -0.123 1.389 -4.491 1.00 86.44 107 GLY A O 1
ATOM 846 N N . GLY A 1 108 ? 1.354 0.229 -3.259 1.00 90.19 108 GLY A N 1
ATOM 847 C CA . GLY A 1 108 ? 0.538 0.083 -2.051 1.00 90.19 108 GLY A CA 1
ATOM 848 C C . GLY A 1 108 ? 0.152 1.400 -1.363 1.00 90.19 108 GLY A C 1
ATOM 849 O O . GLY A 1 108 ? -0.910 1.460 -0.740 1.00 90.19 108 GLY A O 1
ATOM 850 N N . VAL A 1 109 ? 0.914 2.490 -1.526 1.00 92.38 109 VAL A N 1
ATOM 851 C CA . VAL A 1 109 ? 0.576 3.807 -0.941 1.00 92.38 109 VAL A CA 1
ATOM 852 C C . VAL A 1 109 ? -0.800 4.312 -1.398 1.00 92.38 109 VAL A C 1
ATOM 854 O O . VAL A 1 109 ? -1.505 4.950 -0.611 1.00 92.38 109 VAL A O 1
ATOM 857 N N . ARG A 1 110 ? -1.247 3.994 -2.625 1.00 92.12 110 ARG A N 1
ATOM 858 C CA . ARG A 1 110 ? -2.603 4.363 -3.084 1.00 92.12 110 ARG A CA 1
ATOM 859 C C . ARG A 1 110 ? -3.694 3.654 -2.274 1.00 92.12 110 ARG A C 1
ATOM 861 O O . ARG A 1 110 ? -4.722 4.253 -1.976 1.00 92.12 110 ARG A O 1
ATOM 868 N N . LEU A 1 111 ? -3.446 2.399 -1.890 1.00 92.94 111 LEU A N 1
ATOM 869 C CA . LEU A 1 111 ? -4.373 1.581 -1.109 1.00 92.94 111 LEU A CA 1
ATOM 870 C C . LEU A 1 111 ? -4.422 2.060 0.344 1.00 92.94 111 LEU A C 1
ATOM 872 O O . LEU A 1 111 ? -5.500 2.109 0.923 1.00 92.94 111 LEU A O 1
ATOM 876 N N . LEU A 1 112 ? -3.284 2.484 0.908 1.00 94.19 112 LEU A N 1
ATOM 877 C CA . LEU A 1 112 ? -3.240 3.113 2.233 1.00 94.19 112 LEU A CA 1
ATOM 878 C C . LEU A 1 112 ? -4.055 4.415 2.263 1.00 94.19 112 LEU A C 1
ATOM 880 O O . LEU A 1 112 ? -4.886 4.584 3.150 1.00 94.19 112 LEU A O 1
ATOM 884 N N . LYS A 1 113 ? -3.886 5.292 1.261 1.00 94.56 113 LYS A N 1
ATOM 885 C CA . LYS A 1 113 ? -4.689 6.520 1.116 1.00 94.56 113 LYS A CA 1
ATOM 886 C C . LYS A 1 113 ? -6.189 6.219 1.032 1.00 94.56 113 LYS A C 1
ATOM 888 O O . LYS A 1 113 ? -6.962 6.803 1.785 1.00 94.56 113 LYS A O 1
ATOM 893 N N . ALA A 1 114 ? -6.588 5.286 0.164 1.00 94.50 114 ALA A N 1
ATOM 894 C CA . ALA A 1 114 ? -7.987 4.887 0.006 1.00 94.50 114 ALA A CA 1
ATOM 895 C C . ALA A 1 114 ? -8.570 4.273 1.292 1.00 94.50 114 ALA A C 1
ATOM 897 O O . ALA A 1 114 ? -9.683 4.610 1.680 1.00 94.50 114 ALA A O 1
ATOM 898 N N . ALA A 1 115 ? -7.806 3.429 1.994 1.00 93.00 115 ALA A N 1
ATOM 899 C CA . ALA A 1 115 ? -8.224 2.844 3.265 1.00 93.00 115 ALA A CA 1
ATOM 900 C C . ALA A 1 115 ? -8.381 3.896 4.374 1.00 93.00 115 ALA A C 1
ATOM 902 O O . ALA A 1 115 ? -9.304 3.792 5.173 1.00 93.00 115 ALA A O 1
ATOM 903 N N . THR A 1 116 ? -7.520 4.920 4.424 1.00 93.94 116 THR A N 1
ATOM 904 C CA . THR A 1 116 ? -7.673 6.043 5.363 1.00 93.94 116 THR A CA 1
ATOM 905 C C . THR A 1 116 ? -8.884 6.915 5.030 1.00 93.94 116 THR A C 1
ATOM 907 O O . THR A 1 116 ? -9.585 7.309 5.955 1.00 93.94 116 THR A O 1
ATOM 910 N N . HIS A 1 117 ? -9.167 7.170 3.747 1.00 95.19 117 HIS A N 1
ATOM 911 C CA . HIS A 1 117 ? -10.371 7.898 3.328 1.00 95.19 117 HIS A CA 1
ATOM 912 C C . HIS A 1 117 ? -11.640 7.127 3.706 1.00 95.19 117 HIS A C 1
ATOM 914 O O . HIS A 1 117 ? -12.461 7.639 4.452 1.00 95.19 117 HIS A O 1
ATOM 920 N N . ALA A 1 118 ? -11.745 5.857 3.304 1.00 94.88 118 ALA A N 1
ATOM 921 C CA . ALA A 1 118 ? -12.888 5.019 3.654 1.00 94.88 118 ALA A CA 1
ATOM 922 C C . ALA A 1 118 ? -13.057 4.885 5.177 1.00 94.88 118 ALA A C 1
ATOM 924 O O . ALA A 1 118 ? -14.172 4.938 5.679 1.00 94.88 118 ALA A O 1
ATOM 925 N N . PHE A 1 119 ? -11.962 4.749 5.937 1.00 91.00 119 PHE A N 1
ATOM 926 C CA . PHE A 1 119 ? -12.033 4.730 7.399 1.00 91.00 119 PHE A CA 1
ATOM 927 C C . PHE A 1 119 ? -12.594 6.036 7.975 1.00 91.00 119 PHE A C 1
ATOM 929 O O . PHE A 1 119 ? -13.349 5.968 8.935 1.00 91.00 119 PHE A O 1
ATOM 936 N N . PHE A 1 120 ? -12.254 7.192 7.395 1.00 93.12 120 PHE A N 1
ATOM 937 C CA . PHE A 1 120 ? -12.812 8.490 7.781 1.00 93.12 120 PHE A CA 1
ATOM 938 C C . PHE A 1 120 ? -14.295 8.629 7.400 1.00 93.12 120 PHE A C 1
ATOM 940 O O . PHE A 1 120 ? -15.061 9.167 8.184 1.00 93.12 120 PHE A O 1
ATOM 947 N N . ASP A 1 121 ? -14.721 8.103 6.247 1.00 94.50 121 ASP A N 1
ATOM 948 C CA . ASP A 1 121 ? -16.134 8.134 5.833 1.00 94.50 121 ASP A CA 1
ATOM 949 C C . ASP A 1 121 ? -17.034 7.220 6.693 1.00 94.50 121 ASP A C 1
ATOM 951 O O . ASP A 1 121 ? -18.242 7.440 6.786 1.00 94.50 121 ASP A O 1
ATOM 955 N N . PHE A 1 122 ? -16.463 6.166 7.291 1.00 87.81 122 PHE A N 1
ATOM 956 C CA . PHE A 1 122 ? -17.183 5.165 8.089 1.00 87.81 122 PHE A CA 1
ATOM 957 C C . PHE A 1 122 ? -17.238 5.451 9.608 1.00 87.81 122 PHE A C 1
ATOM 959 O O . PHE A 1 122 ? -17.907 4.681 10.305 1.00 87.81 122 PHE A O 1
ATOM 966 N N . TRP A 1 123 ? -16.542 6.472 10.135 1.00 63.56 123 TRP A N 1
ATOM 967 C CA . TRP A 1 123 ? -16.362 6.710 11.586 1.00 63.56 123 TRP A CA 1
ATOM 968 C C . TRP A 1 123 ? -16.743 8.114 12.069 1.00 63.56 123 TRP A C 1
ATOM 970 O O . TRP A 1 123 ? -16.445 9.094 11.359 1.00 63.56 123 TRP A O 1
#

pLDDT: mean 80.15, std 21.14, range [27.45, 98.19]

Solvent-accessible surface area (backbone atoms only — not comparable to full-atom values): 8148 Å² total; per-residue (Å²): 136,88,86,90,85,87,87,88,84,86,90,70,102,70,84,52,60,66,59,49,52,51,49,55,57,66,62,62,73,74,61,68,46,73,53,73,50,62,38,74,46,79,77,45,33,82,73,42,49,87,70,82,39,73,71,42,70,47,76,41,85,92,45,62,52,74,51,73,53,69,72,68,95,61,99,73,88,83,86,81,60,49,80,85,64,36,61,88,78,66,95,41,72,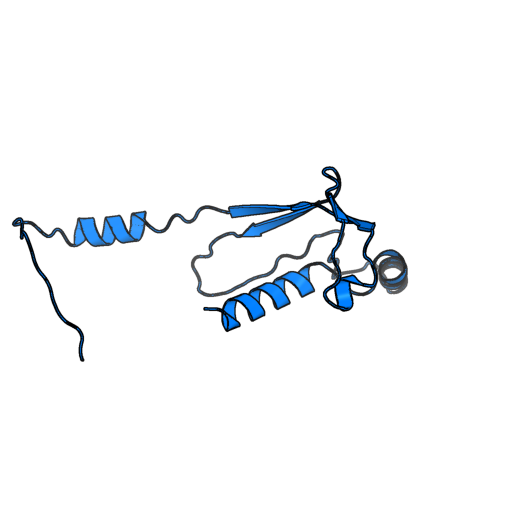66,54,45,47,55,47,33,76,74,62,47,96,66,41,63,61,60,54,54,53,50,52,53,49,53,52,56,78,74,102

Nearest PDB structures (foldseek):
  2qlz-assembly2_D  TM=1.546E-01  e=4.971E-01  unclassified
  2quf-assembly1_A  TM=1.874E-01  e=2.471E+00  unclassified
  4c0u-assembly1_A  TM=1.460E-01  e=6.064E+00  Enterovirus A71
  5c9a-assembly1_A  TM=1.200E-01  e=4.692E+00  Coxsackievirus A16

Organism: NCBI:txid41880